Protein AF-A0A3D5UMJ2-F1 (afdb_monomer_lite)

pLDDT: mean 88.6, std 7.81, range [58.62, 96.12]

Radius of gyration: 11.5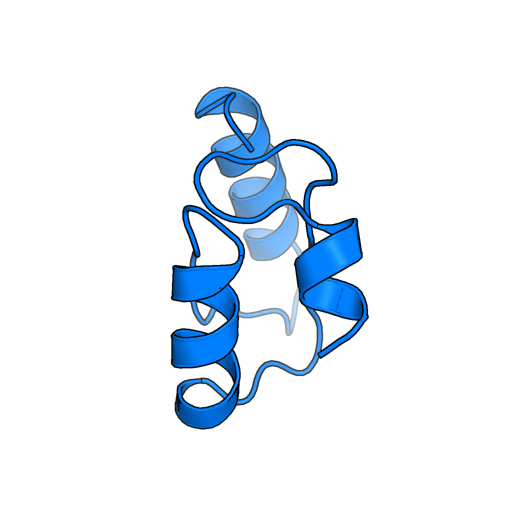3 Å; chains: 1; bounding box: 25×14×30 Å

Sequence (61 aa):
DDSAFMRKIITDIAKGIDGVEVVGIARNGVDALEAIPRLKPDLITLDIEMPKMDGIATLKR

Structure (mmCIF, N/CA/C/O backbone):
data_AF-A0A3D5UMJ2-F1
#
_entry.id   AF-A0A3D5UMJ2-F1
#
loop_
_atom_site.group_PDB
_atom_site.id
_atom_site.type_symbol
_atom_site.label_atom_id
_atom_site.label_alt_id
_atom_site.label_comp_id
_atom_site.label_asym_id
_atom_site.label_entity_id
_atom_site.label_seq_id
_atom_site.pdbx_PDB_ins_code
_atom_site.Cartn_x
_atom_site.Cartn_y
_atom_site.Cartn_z
_atom_site.occupancy
_atom_site.B_iso_or_equiv
_atom_site.auth_seq_id
_atom_site.auth_comp_id
_atom_site.auth_asym_id
_atom_site.auth_atom_id
_atom_site.pdbx_PDB_model_num
ATOM 1 N N . ASP A 1 1 ? 9.192 0.212 -0.550 1.00 60.19 1 ASP A N 1
ATOM 2 C CA . ASP A 1 1 ? 9.828 0.390 0.754 1.00 60.19 1 AS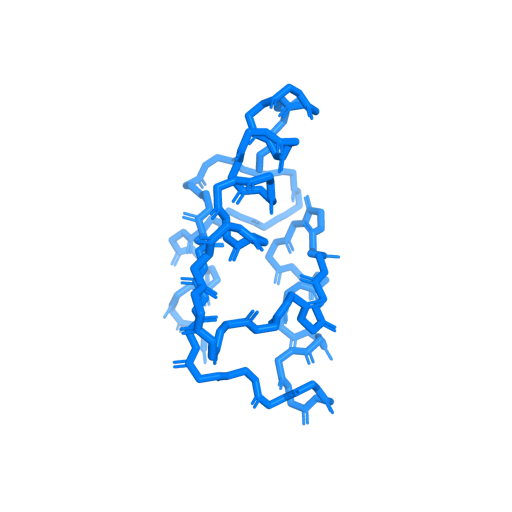P A CA 1
ATOM 3 C C . ASP A 1 1 ? 10.656 -0.796 1.168 1.00 60.19 1 ASP A C 1
ATOM 5 O O . ASP A 1 1 ? 10.165 -1.786 1.728 1.00 60.19 1 ASP A O 1
ATOM 9 N N . ASP A 1 2 ? 11.928 -0.661 0.814 1.0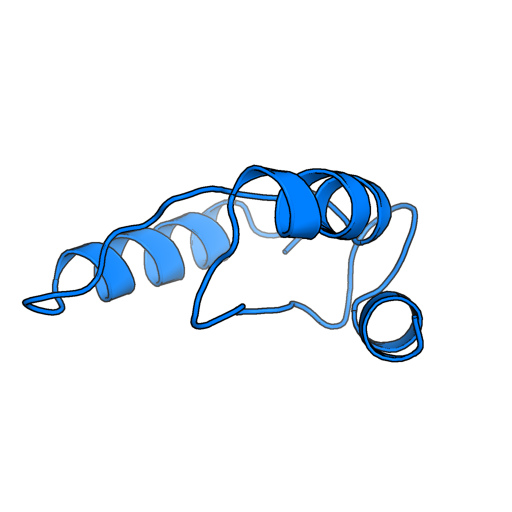0 58.62 2 ASP A N 1
ATOM 10 C CA . ASP A 1 2 ? 13.018 -1.586 1.106 1.00 58.62 2 ASP A CA 1
ATOM 11 C C . ASP A 1 2 ? 13.402 -1.572 2.590 1.00 58.62 2 ASP A C 1
ATOM 13 O O . ASP A 1 2 ? 14.065 -2.488 3.076 1.00 58.62 2 ASP A O 1
ATOM 17 N N . SER A 1 3 ? 12.891 -0.603 3.358 1.00 69.44 3 SER A N 1
ATOM 18 C CA . SER A 1 3 ? 13.011 -0.577 4.807 1.00 69.44 3 SER A CA 1
ATOM 19 C C . SER A 1 3 ? 11.752 -1.145 5.458 1.00 69.44 3 SER A C 1
ATOM 21 O O . SER A 1 3 ? 10.736 -0.469 5.631 1.00 69.44 3 SER A O 1
ATOM 23 N N . ALA A 1 4 ? 11.827 -2.397 5.922 1.00 69.50 4 ALA A N 1
ATOM 24 C CA . ALA A 1 4 ? 10.770 -3.020 6.731 1.00 69.50 4 ALA A CA 1
ATOM 25 C C . ALA A 1 4 ? 10.341 -2.148 7.935 1.00 69.50 4 ALA A C 1
ATOM 27 O O . ALA A 1 4 ? 9.193 -2.212 8.375 1.00 69.50 4 ALA A O 1
ATOM 28 N N . PHE A 1 5 ? 11.252 -1.303 8.427 1.00 79.69 5 PHE A N 1
ATOM 29 C CA . PHE A 1 5 ? 11.010 -0.312 9.471 1.00 79.69 5 PHE A CA 1
ATOM 30 C C . PHE A 1 5 ? 10.054 0.813 9.040 1.00 79.69 5 PHE A C 1
ATOM 32 O O . PHE A 1 5 ? 9.053 1.039 9.715 1.00 79.69 5 PHE A O 1
ATOM 39 N N . MET A 1 6 ? 10.301 1.464 7.898 1.00 79.06 6 MET A N 1
ATOM 40 C CA . MET A 1 6 ? 9.429 2.527 7.374 1.00 79.06 6 MET A CA 1
ATOM 41 C C . MET A 1 6 ? 8.030 2.000 7.070 1.00 79.06 6 MET A C 1
ATOM 43 O O . MET A 1 6 ? 7.033 2.601 7.466 1.00 79.06 6 MET A O 1
ATOM 47 N N . ARG A 1 7 ? 7.945 0.802 6.482 1.00 79.25 7 ARG A N 1
ATOM 48 C CA . ARG A 1 7 ? 6.669 0.113 6.253 1.00 79.25 7 ARG A CA 1
ATOM 49 C C . ARG A 1 7 ? 5.871 -0.075 7.546 1.00 79.25 7 ARG A C 1
ATOM 51 O O . ARG A 1 7 ? 4.654 0.107 7.548 1.00 79.25 7 ARG A O 1
ATOM 58 N N . LYS A 1 8 ? 6.547 -0.441 8.639 1.00 81.69 8 LYS A N 1
ATOM 59 C CA . LYS A 1 8 ? 5.914 -0.602 9.950 1.00 81.69 8 LYS A CA 1
ATOM 60 C C . LYS A 1 8 ? 5.435 0.740 10.502 1.00 81.69 8 LYS A C 1
ATOM 62 O O . LYS A 1 8 ? 4.283 0.820 10.901 1.00 81.69 8 LYS A O 1
ATOM 67 N N . ILE A 1 9 ? 6.256 1.788 10.424 1.00 85.81 9 ILE A N 1
ATOM 68 C CA . ILE A 1 9 ? 5.871 3.144 10.845 1.00 85.81 9 ILE A CA 1
ATOM 69 C C . ILE A 1 9 ? 4.625 3.621 10.097 1.00 85.81 9 ILE A C 1
ATOM 71 O O . ILE A 1 9 ? 3.665 4.039 10.731 1.00 85.81 9 ILE A O 1
ATOM 75 N N . ILE A 1 10 ? 4.611 3.529 8.766 1.00 84.81 10 ILE A N 1
ATOM 76 C CA . ILE A 1 10 ? 3.475 3.985 7.951 1.00 84.81 10 ILE A CA 1
ATOM 77 C C . ILE A 1 10 ? 2.208 3.199 8.307 1.00 84.81 10 ILE A C 1
ATOM 79 O O . ILE A 1 10 ? 1.138 3.784 8.453 1.00 84.81 10 ILE A O 1
ATOM 83 N N . THR A 1 11 ? 2.332 1.884 8.505 1.00 83.81 11 THR A N 1
ATOM 84 C CA . THR A 1 11 ? 1.203 1.035 8.913 1.00 83.81 11 THR A CA 1
ATOM 85 C C . THR A 1 11 ? 0.690 1.407 10.305 1.00 83.81 11 THR A C 1
ATOM 87 O O . THR A 1 11 ? -0.518 1.466 10.514 1.00 83.81 11 THR A O 1
ATOM 90 N N . ASP A 1 12 ? 1.588 1.653 11.258 1.00 87.56 12 ASP A N 1
ATOM 91 C CA . ASP A 1 12 ? 1.232 2.000 12.635 1.00 87.56 12 ASP A CA 1
ATOM 92 C C . ASP A 1 12 ? 0.597 3.398 12.710 1.00 87.56 12 ASP A C 1
ATOM 94 O O . ASP A 1 12 ? -0.391 3.577 13.419 1.00 87.56 12 ASP A O 1
ATOM 98 N N . ILE A 1 13 ? 1.089 4.359 11.918 1.00 87.56 13 ILE A N 1
ATOM 99 C CA . ILE A 1 13 ? 0.462 5.678 11.754 1.00 87.56 13 ILE A CA 1
ATOM 100 C C . ILE A 1 13 ? -0.942 5.523 11.168 1.00 87.56 13 ILE A C 1
ATOM 102 O O . ILE A 1 13 ? -1.888 6.056 11.736 1.00 87.56 13 ILE A O 1
ATOM 106 N N . ALA A 1 14 ? -1.097 4.773 10.070 1.00 86.62 14 ALA A N 1
ATOM 107 C CA . ALA A 1 14 ? -2.390 4.593 9.409 1.00 86.62 14 ALA A CA 1
ATOM 108 C C . ALA A 1 14 ? -3.436 3.949 10.332 1.00 86.62 14 ALA A C 1
ATOM 110 O O . ALA A 1 14 ? -4.585 4.374 10.343 1.00 86.62 14 ALA A O 1
ATOM 111 N N . LYS A 1 15 ? -3.030 2.977 11.158 1.00 85.12 15 LYS A N 1
ATOM 112 C CA . LYS A 1 15 ? -3.895 2.349 12.172 1.00 85.12 15 LYS A CA 1
ATOM 113 C C . LYS A 1 15 ? -4.353 3.301 13.277 1.00 85.12 15 LYS A C 1
ATOM 115 O O . LYS A 1 15 ? -5.330 3.000 13.952 1.00 85.12 15 LYS A O 1
ATOM 120 N N . GLY A 1 16 ? -3.629 4.395 13.502 1.00 88.12 16 GLY A N 1
ATOM 121 C CA . GLY A 1 16 ? -3.992 5.419 14.478 1.00 88.12 16 GLY A CA 1
ATOM 122 C C . GLY A 1 16 ? -4.975 6.465 13.950 1.00 88.12 16 GLY A C 1
ATOM 123 O O . GLY A 1 16 ? -5.345 7.359 14.705 1.00 88.12 16 GLY A O 1
ATOM 124 N N . ILE A 1 17 ? -5.368 6.396 12.673 1.00 89.62 17 ILE A N 1
ATOM 125 C CA . ILE A 1 17 ? -6.300 7.346 12.064 1.00 89.62 17 ILE A CA 1
ATOM 126 C C . ILE A 1 17 ? -7.707 6.745 12.098 1.00 89.62 17 ILE A C 1
ATOM 128 O O . ILE A 1 17 ? -7.977 5.730 11.454 1.00 89.62 17 ILE A O 1
ATOM 132 N N . ASP A 1 18 ? -8.618 7.394 12.822 1.00 91.62 18 ASP A N 1
ATOM 133 C CA . ASP A 1 18 ? -10.022 6.986 12.863 1.00 91.62 18 ASP A CA 1
ATOM 134 C C . ASP A 1 18 ? -10.638 6.997 11.457 1.00 91.62 18 ASP A C 1
ATOM 136 O O . ASP A 1 18 ? -10.533 7.973 10.712 1.00 91.62 18 ASP A O 1
ATOM 140 N N . GLY A 1 19 ? -11.295 5.894 11.098 1.00 89.56 19 GLY A N 1
ATOM 141 C CA . GLY A 1 19 ? -11.908 5.714 9.781 1.00 89.56 19 GLY A CA 1
ATOM 142 C C . GLY A 1 19 ? -10.947 5.271 8.673 1.00 89.56 19 GLY A C 1
ATOM 143 O O . GLY A 1 19 ? -11.388 5.137 7.535 1.00 89.56 19 GLY A O 1
ATOM 144 N N . VAL A 1 20 ? -9.670 5.011 8.979 1.00 91.69 20 VAL A N 1
ATOM 145 C CA . VAL A 1 20 ? -8.711 4.430 8.028 1.00 91.69 20 VAL A CA 1
ATOM 146 C C . VAL A 1 20 ? -8.495 2.952 8.334 1.00 91.69 20 VAL A C 1
ATOM 148 O O . VAL A 1 20 ? -8.148 2.564 9.447 1.00 91.69 20 VAL A O 1
ATOM 151 N N . GLU A 1 21 ? -8.644 2.118 7.308 1.00 90.69 21 GLU A N 1
ATOM 152 C CA . GLU A 1 21 ? -8.329 0.694 7.360 1.00 90.69 21 GLU A CA 1
ATOM 153 C C . GLU A 1 21 ? -7.192 0.371 6.386 1.00 90.69 21 GLU A C 1
ATOM 155 O O . GLU A 1 21 ? -7.219 0.734 5.209 1.00 90.69 21 GLU A O 1
ATOM 160 N N . VAL A 1 22 ? -6.177 -0.352 6.865 1.00 90.94 22 VAL A N 1
ATOM 161 C CA . VAL A 1 22 ? -5.105 -0.856 6.000 1.00 90.94 22 VAL A CA 1
ATOM 162 C C . VAL A 1 22 ? -5.587 -2.131 5.309 1.00 90.94 22 VAL A C 1
ATOM 164 O O . VAL A 1 22 ? -5.442 -3.229 5.842 1.00 90.94 22 VAL A O 1
ATOM 167 N N . VAL A 1 23 ? -6.132 -1.980 4.102 1.00 93.19 23 VAL A N 1
ATOM 168 C CA . VAL A 1 23 ? -6.707 -3.092 3.320 1.00 93.19 23 VAL A CA 1
ATOM 169 C C . VAL A 1 23 ? -5.665 -3.970 2.618 1.00 93.19 23 VAL A C 1
ATOM 171 O O . VAL A 1 23 ? -5.977 -5.077 2.181 1.00 93.19 23 VAL A O 1
ATOM 174 N N . GLY A 1 24 ? -4.412 -3.518 2.503 1.00 91.38 24 GLY A N 1
ATOM 175 C CA . GLY A 1 24 ? -3.351 -4.311 1.888 1.00 91.38 24 GLY A CA 1
ATOM 176 C C . GLY A 1 24 ? -1.965 -3.690 1.964 1.00 91.38 24 GLY A C 1
ATOM 177 O O . GLY A 1 24 ? -1.799 -2.502 2.226 1.00 91.38 24 GLY A O 1
ATOM 178 N N . ILE A 1 25 ? -0.954 -4.527 1.720 1.00 90.12 25 ILE A N 1
ATOM 179 C CA . ILE A 1 25 ? 0.457 -4.138 1.691 1.00 90.12 25 ILE A CA 1
ATOM 180 C C . ILE A 1 25 ? 1.112 -4.781 0.467 1.00 90.12 25 ILE A C 1
ATOM 182 O O . ILE A 1 25 ? 1.166 -6.006 0.361 1.00 90.12 25 ILE A O 1
ATOM 186 N N . ALA A 1 26 ? 1.668 -3.959 -0.422 1.00 90.00 26 ALA A N 1
ATOM 187 C CA . ALA A 1 26 ? 2.459 -4.410 -1.564 1.00 90.00 26 ALA A CA 1
ATOM 188 C C . ALA A 1 26 ? 3.965 -4.350 -1.257 1.00 90.00 26 ALA A C 1
ATOM 190 O O . ALA A 1 26 ? 4.429 -3.544 -0.444 1.00 90.00 26 ALA A O 1
ATOM 191 N N . ARG A 1 27 ? 4.763 -5.227 -1.879 1.00 88.75 27 ARG A N 1
ATOM 192 C CA . ARG A 1 27 ? 6.233 -5.210 -1.731 1.00 88.75 27 ARG A CA 1
ATOM 193 C C . ARG A 1 27 ? 6.948 -4.542 -2.902 1.00 88.75 27 ARG A C 1
ATOM 195 O O . ARG A 1 27 ? 8.127 -4.246 -2.768 1.00 88.75 27 ARG A O 1
ATOM 202 N N . ASN A 1 28 ? 6.252 -4.328 -4.011 1.00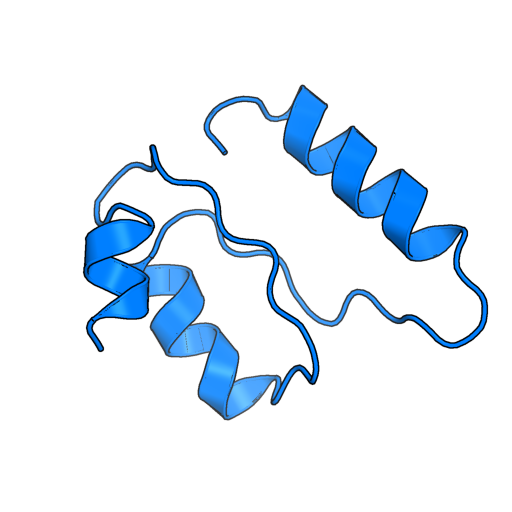 90.75 28 ASN A N 1
ATOM 203 C CA . ASN A 1 28 ? 6.739 -3.667 -5.215 1.00 90.75 28 ASN A CA 1
ATOM 204 C C . ASN A 1 28 ? 5.557 -3.180 -6.069 1.00 90.75 28 ASN A C 1
ATOM 206 O O . ASN A 1 28 ? 4.406 -3.502 -5.768 1.00 90.75 28 ASN A O 1
ATOM 210 N N . GLY A 1 29 ? 5.850 -2.457 -7.151 1.00 92.81 29 GLY A N 1
ATOM 211 C CA . GLY A 1 29 ? 4.846 -1.951 -8.083 1.00 92.81 29 GLY A CA 1
ATOM 212 C C . GLY A 1 29 ? 3.984 -3.015 -8.766 1.00 92.81 29 GLY A C 1
ATOM 213 O O . GLY A 1 29 ? 2.791 -2.803 -8.953 1.00 92.81 29 GLY A O 1
ATOM 214 N N . VAL A 1 30 ? 4.542 -4.189 -9.083 1.00 94.75 30 VAL A N 1
ATOM 215 C CA . VAL A 1 30 ? 3.780 -5.284 -9.714 1.00 94.75 30 VAL A CA 1
ATOM 216 C C . VAL A 1 30 ? 2.735 -5.825 -8.743 1.00 94.75 30 VAL A C 1
ATOM 218 O O . VAL A 1 30 ? 1.554 -5.875 -9.078 1.00 94.75 30 VAL A O 1
ATOM 221 N N . ASP A 1 31 ? 3.152 -6.139 -7.513 1.00 94.62 31 ASP A N 1
ATOM 222 C CA . ASP A 1 31 ? 2.241 -6.592 -6.458 1.00 94.62 31 ASP A CA 1
ATOM 223 C C . ASP A 1 31 ? 1.145 -5.540 -6.190 1.00 94.62 31 ASP A C 1
ATOM 225 O O . ASP A 1 31 ? -0.012 -5.890 -5.952 1.00 94.62 31 ASP A O 1
ATOM 229 N N . ALA A 1 32 ? 1.500 -4.247 -6.234 1.00 94.19 32 ALA A N 1
ATOM 230 C CA . ALA A 1 32 ? 0.560 -3.147 -6.037 1.00 94.19 32 ALA A CA 1
ATOM 231 C C . ALA A 1 32 ? -0.506 -3.118 -7.140 1.00 94.19 32 ALA A C 1
ATOM 233 O O . ALA A 1 32 ? -1.697 -3.121 -6.831 1.00 94.19 32 ALA A O 1
ATOM 234 N N . LEU A 1 33 ? -0.103 -3.170 -8.413 1.00 95.25 33 LEU A N 1
ATOM 235 C CA . LEU A 1 33 ? -1.027 -3.155 -9.553 1.00 95.25 33 LEU A CA 1
ATOM 236 C C . LEU A 1 33 ? -1.972 -4.363 -9.574 1.00 95.25 33 LEU A C 1
ATOM 238 O O . LEU A 1 33 ? -3.119 -4.234 -9.992 1.00 95.25 33 LEU A O 1
ATOM 242 N N . GLU A 1 34 ? -1.541 -5.524 -9.080 1.00 95.56 34 GLU A N 1
ATOM 243 C CA . GLU A 1 34 ? -2.423 -6.686 -8.915 1.00 95.56 34 GLU A CA 1
ATOM 244 C C . GLU A 1 34 ? -3.385 -6.546 -7.724 1.00 95.56 34 GLU A C 1
ATOM 246 O O . GLU A 1 34 ? -4.474 -7.128 -7.712 1.00 95.56 34 GLU A O 1
ATOM 251 N N . ALA A 1 35 ? -2.980 -5.840 -6.668 1.00 94.94 35 ALA A N 1
ATOM 252 C CA . ALA A 1 35 ? -3.767 -5.673 -5.450 1.00 94.94 35 ALA A CA 1
ATOM 253 C C . ALA A 1 35 ? -4.843 -4.584 -5.584 1.00 94.94 35 ALA A C 1
ATOM 255 O O . ALA A 1 35 ? -5.965 -4.793 -5.127 1.00 94.94 35 ALA A O 1
ATOM 256 N N . ILE A 1 36 ? -4.537 -3.466 -6.249 1.00 95.12 36 ILE A N 1
ATOM 257 C CA . ILE A 1 36 ? -5.435 -2.310 -6.417 1.00 95.12 36 ILE A CA 1
ATOM 258 C C . ILE A 1 36 ? -6.841 -2.698 -6.907 1.00 95.12 36 ILE A C 1
ATOM 260 O O . ILE A 1 36 ? -7.806 -2.367 -6.217 1.00 95.12 36 ILE A O 1
ATOM 264 N N . PRO A 1 37 ? -7.022 -3.436 -8.022 1.00 95.69 37 PRO A N 1
ATOM 265 C CA . PRO A 1 37 ? -8.364 -3.760 -8.510 1.00 95.69 37 PRO A CA 1
ATOM 266 C C . PRO A 1 37 ? -9.127 -4.730 -7.594 1.00 95.69 37 PRO A C 1
ATOM 268 O O . PRO A 1 37 ? -10.358 -4.767 -7.633 1.00 95.69 37 PRO A O 1
ATOM 271 N N . ARG A 1 38 ? -8.416 -5.515 -6.771 1.00 96.12 38 ARG A N 1
ATOM 272 C CA . ARG A 1 38 ? -9.013 -6.473 -5.827 1.00 96.12 38 ARG A CA 1
ATOM 273 C C . ARG A 1 38 ? -9.445 -5.807 -4.526 1.00 96.12 38 ARG A C 1
ATOM 275 O O . ARG A 1 38 ? -10.522 -6.107 -4.028 1.00 96.12 38 ARG A O 1
ATOM 282 N N . LEU A 1 39 ? -8.597 -4.931 -3.991 1.00 95.62 39 LEU A N 1
ATOM 283 C CA . LEU A 1 39 ? -8.788 -4.292 -2.689 1.00 95.62 39 LEU A CA 1
ATOM 284 C C . LEU A 1 39 ? -9.530 -2.960 -2.780 1.00 95.62 39 LEU A C 1
ATOM 286 O O . LEU A 1 39 ? -10.084 -2.526 -1.780 1.00 95.62 39 LEU A O 1
ATOM 290 N N . LYS A 1 40 ? -9.544 -2.332 -3.963 1.00 95.19 40 LYS A N 1
ATOM 291 C CA . LYS A 1 40 ? -10.197 -1.044 -4.241 1.00 95.19 40 LYS A CA 1
ATOM 292 C C . LYS A 1 40 ? -9.920 0.013 -3.155 1.00 95.19 40 LYS A C 1
ATOM 294 O O . LYS A 1 40 ? -10.868 0.527 -2.571 1.00 95.19 40 LYS A O 1
ATOM 299 N N . PRO A 1 41 ? -8.643 0.310 -2.855 1.00 94.75 41 PRO A N 1
ATOM 300 C CA . PRO A 1 41 ? -8.308 1.281 -1.822 1.00 94.75 41 PRO A CA 1
ATOM 301 C C . PRO A 1 41 ? -8.681 2.704 -2.256 1.00 94.75 41 PRO A C 1
ATOM 303 O O . PRO A 1 41 ? -8.526 3.056 -3.425 1.00 94.75 41 PRO A O 1
ATOM 306 N N . ASP A 1 42 ? -9.076 3.541 -1.298 1.00 94.44 42 ASP A N 1
ATOM 307 C CA . ASP A 1 42 ? -9.330 4.970 -1.530 1.00 94.44 42 ASP A CA 1
ATOM 308 C C . ASP A 1 42 ? -8.039 5.807 -1.563 1.00 94.44 42 ASP A C 1
ATOM 310 O O . ASP A 1 42 ? -7.979 6.862 -2.194 1.00 94.44 42 ASP A O 1
ATOM 314 N N . LEU A 1 43 ? -6.986 5.333 -0.888 1.00 91.38 43 LEU A N 1
ATOM 315 C CA . LEU A 1 43 ? -5.683 5.987 -0.798 1.00 91.38 43 LEU A CA 1
ATOM 316 C C . LEU A 1 43 ? -4.562 4.956 -0.918 1.00 91.38 43 LEU A C 1
ATOM 318 O O . LEU A 1 43 ? -4.632 3.866 -0.350 1.00 91.38 43 LEU A O 1
ATOM 322 N N . ILE A 1 44 ? -3.494 5.326 -1.623 1.00 91.75 44 ILE A N 1
ATOM 323 C CA . ILE A 1 44 ? -2.298 4.501 -1.778 1.00 91.75 44 ILE A CA 1
ATOM 324 C C . ILE A 1 44 ? -1.082 5.327 -1.372 1.00 91.75 44 ILE A C 1
ATOM 326 O O . ILE A 1 44 ? -0.823 6.389 -1.934 1.00 91.75 44 ILE A O 1
ATOM 330 N N . THR A 1 45 ? -0.307 4.811 -0.421 1.00 89.88 45 THR A N 1
ATOM 331 C CA . THR A 1 45 ? 1.047 5.299 -0.142 1.00 89.88 45 THR A CA 1
ATOM 332 C C . THR A 1 45 ? 2.034 4.490 -0.971 1.00 89.88 45 THR A C 1
ATOM 334 O O . THR A 1 45 ? 2.085 3.263 -0.843 1.00 89.88 45 THR A O 1
ATOM 337 N N . LEU A 1 46 ? 2.813 5.161 -1.814 1.00 90.25 46 LEU A N 1
ATOM 338 C CA . LEU A 1 46 ? 3.716 4.523 -2.762 1.00 90.25 46 LEU A CA 1
ATOM 339 C C . LEU A 1 46 ? 5.141 5.019 -2.542 1.00 90.25 46 LEU A C 1
ATOM 341 O O . LEU A 1 46 ? 5.378 6.223 -2.487 1.00 90.25 46 LEU A O 1
ATOM 345 N N . ASP A 1 47 ? 6.075 4.085 -2.429 1.00 88.12 47 ASP A N 1
ATOM 346 C CA . ASP A 1 47 ? 7.496 4.407 -2.366 1.00 88.12 47 ASP A CA 1
ATOM 347 C C . ASP A 1 47 ? 8.065 4.551 -3.779 1.00 88.12 47 ASP A C 1
ATOM 349 O O . ASP A 1 47 ? 7.659 3.828 -4.689 1.00 88.12 47 ASP A O 1
ATOM 353 N N . ILE A 1 48 ? 9.001 5.478 -3.960 1.00 89.50 48 ILE A N 1
ATOM 354 C CA . ILE A 1 48 ? 9.671 5.713 -5.235 1.00 89.50 48 ILE A CA 1
ATOM 355 C C . ILE A 1 48 ? 10.608 4.548 -5.532 1.00 89.50 48 ILE A C 1
ATOM 357 O O . ILE A 1 48 ? 10.527 3.989 -6.620 1.00 89.50 48 ILE A O 1
ATOM 361 N N . GLU A 1 49 ? 11.445 4.142 -4.579 1.00 88.06 49 GLU A N 1
ATOM 362 C CA . GLU A 1 49 ? 12.427 3.078 -4.789 1.00 88.06 49 GLU A CA 1
ATOM 363 C C . GLU A 1 49 ? 11.875 1.733 -4.303 1.00 88.06 49 GLU A C 1
ATOM 365 O O . GLU A 1 49 ? 11.537 1.538 -3.135 1.00 88.06 49 GLU A O 1
ATOM 370 N N . MET A 1 50 ? 11.713 0.793 -5.236 1.00 86.81 50 MET A N 1
ATOM 371 C CA . MET A 1 50 ? 11.209 -0.550 -4.953 1.00 86.81 50 MET A CA 1
ATOM 372 C C . MET A 1 50 ? 11.810 -1.578 -5.921 1.00 86.81 50 MET A C 1
ATOM 374 O O . MET A 1 50 ? 12.062 -1.259 -7.086 1.00 86.81 50 MET A O 1
ATOM 378 N N . PRO A 1 51 ? 11.969 -2.846 -5.502 1.00 81.75 51 PRO A N 1
ATOM 379 C CA . PRO A 1 51 ? 12.420 -3.924 -6.370 1.00 81.75 51 PRO A CA 1
ATOM 380 C C . PRO A 1 51 ? 11.383 -4.222 -7.454 1.00 81.75 51 PRO A C 1
ATOM 382 O O . PRO A 1 51 ? 10.193 -4.022 -7.251 1.00 81.75 51 PRO A O 1
ATOM 385 N N . LYS A 1 52 ? 11.811 -4.802 -8.582 1.00 90.81 52 LYS A N 1
ATOM 386 C CA . LYS A 1 52 ? 10.988 -5.188 -9.753 1.00 90.81 52 LYS A CA 1
ATOM 387 C C . LYS A 1 52 ? 10.329 -4.032 -10.517 1.00 90.81 52 LYS A C 1
ATOM 389 O O . LYS A 1 52 ? 10.505 -3.948 -11.727 1.00 90.81 52 LYS A O 1
ATOM 394 N N . MET A 1 53 ? 9.547 -3.193 -9.847 1.00 91.06 53 MET A N 1
ATOM 395 C CA . MET A 1 53 ? 8.870 -2.036 -10.429 1.00 91.06 53 MET A CA 1
ATOM 396 C C . MET A 1 53 ? 8.814 -0.924 -9.387 1.00 91.06 53 MET A C 1
ATOM 398 O O . MET A 1 53 ? 8.252 -1.118 -8.307 1.00 91.06 53 MET A O 1
ATOM 402 N N . ASP A 1 54 ? 9.398 0.214 -9.746 1.00 92.19 54 ASP A N 1
ATOM 403 C CA . ASP A 1 54 ? 9.488 1.410 -8.915 1.00 92.19 54 ASP A CA 1
ATOM 404 C C . ASP A 1 54 ? 8.144 2.165 -8.835 1.00 92.19 54 ASP A C 1
ATOM 406 O O . ASP A 1 54 ? 7.193 1.890 -9.582 1.00 92.19 54 ASP A O 1
ATOM 410 N N . GLY A 1 55 ? 8.036 3.111 -7.901 1.00 91.94 55 GLY 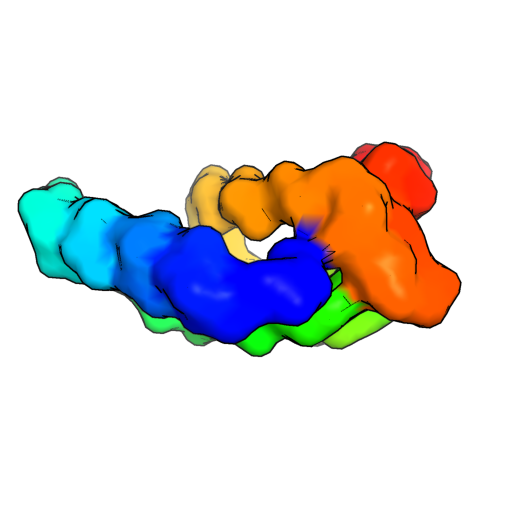A N 1
ATOM 411 C CA . GLY A 1 55 ? 6.801 3.865 -7.682 1.00 91.94 55 GLY A CA 1
ATOM 412 C C . GLY A 1 55 ? 6.409 4.756 -8.858 1.00 91.94 55 GLY A C 1
ATOM 413 O O . GLY A 1 55 ? 5.228 4.893 -9.170 1.00 91.94 55 GLY A O 1
ATOM 414 N N . ILE A 1 56 ? 7.379 5.321 -9.574 1.00 94.44 56 ILE A N 1
ATOM 415 C CA . ILE A 1 56 ? 7.103 6.193 -10.721 1.00 94.44 56 ILE A CA 1
ATOM 416 C C . ILE A 1 56 ? 6.548 5.380 -11.894 1.00 94.44 56 ILE A C 1
ATOM 418 O O . ILE A 1 56 ? 5.602 5.803 -12.558 1.00 94.44 56 ILE A O 1
ATOM 422 N N . ALA A 1 57 ? 7.114 4.204 -12.149 1.00 94.38 57 ALA A N 1
ATOM 423 C CA . ALA A 1 57 ? 6.649 3.256 -13.147 1.00 94.38 57 ALA A CA 1
ATOM 424 C C . ALA A 1 57 ? 5.256 2.719 -12.800 1.00 94.38 57 ALA A C 1
ATOM 426 O O . ALA A 1 57 ? 4.432 2.560 -13.698 1.00 94.38 57 ALA A O 1
ATOM 427 N N . THR A 1 58 ? 4.987 2.492 -11.511 1.00 95.00 58 THR A N 1
ATOM 428 C CA . THR A 1 58 ? 3.668 2.084 -11.007 1.00 95.00 58 THR A CA 1
ATOM 429 C C . THR A 1 58 ? 2.622 3.172 -11.245 1.00 95.00 58 THR A C 1
ATOM 431 O O . THR A 1 58 ? 1.565 2.877 -11.781 1.00 95.00 58 THR A O 1
ATOM 434 N N . LEU A 1 59 ? 2.932 4.434 -10.921 1.00 93.81 59 LEU A N 1
ATOM 435 C CA . LEU A 1 59 ? 2.020 5.577 -11.078 1.00 93.81 59 LEU A CA 1
ATOM 436 C C . LEU A 1 59 ? 1.643 5.864 -12.543 1.00 93.81 59 LEU A C 1
ATOM 438 O O . LEU A 1 59 ? 0.610 6.466 -12.818 1.00 93.81 59 LEU A O 1
ATOM 442 N N . LYS A 1 60 ? 2.495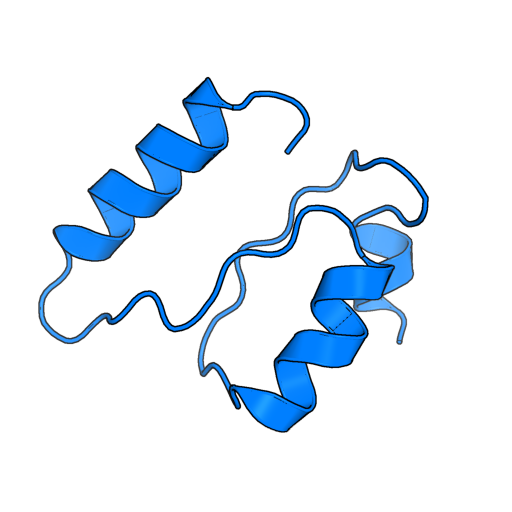 5.469 -13.493 1.00 93.38 60 LYS A N 1
ATOM 443 C CA . LYS A 1 60 ? 2.261 5.654 -14.933 1.00 93.38 60 LYS A CA 1
ATOM 444 C C . LYS A 1 60 ? 1.315 4.616 -15.551 1.00 93.38 60 LYS A C 1
ATOM 446 O O . LYS A 1 60 ? 1.068 4.704 -16.754 1.00 93.38 60 LYS A O 1
ATOM 451 N N . ARG A 1 61 ? 0.859 3.623 -14.787 1.00 85.69 61 ARG A N 1
ATOM 452 C CA . ARG A 1 61 ? -0.057 2.571 -15.243 1.00 85.69 61 ARG A CA 1
ATOM 453 C C . ARG A 1 61 ? -1.428 2.732 -14.613 1.00 85.69 61 ARG A C 1
ATOM 455 O O . ARG A 1 61 ? -2.400 2.471 -15.352 1.00 85.69 61 ARG A O 1
#

Secondary structure (DSSP, 8-state):
---HHHHHHHHHHHHTSTT-------SSHHHHHHHHHHH--S-----SS-SSS-HHHHHT-

Foldseek 3Di:
DVDPVVVVVVQVVQVPDPPGDDQDDDQALVSVVVVCVVSVDPDDDAAQDGPPHGRVRSVVD